Protein AF-A0A351J084-F1 (afdb_monomer_lite)

Radius of gyration: 18.44 Å; chains: 1; bounding box: 42×31×52 Å

pLDDT: mean 93.72, std 4.45, range [77.25, 98.5]

Foldseek 3Di:
DDPPDDPVNVVCVVCVNVCDDPLPDQVSFKDWDWDWDDDPNHTPWIKTFIWGQCSPDDPVSRRPTDGDDDVSLVVRQVVCCVVCVVVVWDWDQDPVSMIIIDD

Structure (mmCIF, N/CA/C/O backbone):
data_AF-A0A351J084-F1
#
_entry.id   AF-A0A351J084-F1
#
loop_
_atom_site.group_PDB
_atom_site.id
_atom_site.type_symbol
_atom_site.label_atom_id
_atom_site.label_alt_id
_atom_site.label_comp_id
_atom_site.label_asym_id
_atom_site.label_entity_id
_atom_site.label_seq_id
_atom_site.pdbx_PDB_ins_code
_atom_site.Cartn_x
_atom_site.Cartn_y
_atom_site.Cartn_z
_atom_site.occupancy
_atom_site.B_iso_or_equiv
_atom_site.auth_seq_id
_atom_site.auth_comp_id
_atom_site.auth_asym_id
_atom_site.auth_atom_id
_atom_site.pdbx_PDB_model_num
ATOM 1 N N . MET A 1 1 ? 17.161 -14.587 -31.894 1.00 77.25 1 MET A N 1
ATOM 2 C CA . MET A 1 1 ? 18.122 -14.636 -30.770 1.00 77.25 1 MET A CA 1
ATOM 3 C C . MET A 1 1 ? 19.084 -15.788 -31.022 1.00 77.25 1 MET A C 1
ATOM 5 O O . MET A 1 1 ? 18.661 -16.762 -31.635 1.00 77.25 1 MET A O 1
ATOM 9 N N . SER A 1 2 ? 20.358 -15.668 -30.643 1.00 86.94 2 SER A N 1
ATOM 10 C CA . SER A 1 2 ? 21.345 -16.740 -30.857 1.00 86.94 2 SER A CA 1
ATOM 11 C C . SER A 1 2 ? 20.974 -18.002 -30.057 1.00 86.94 2 SER A C 1
ATOM 13 O O . SER A 1 2 ? 20.562 -17.859 -28.908 1.00 86.94 2 SER A O 1
ATOM 15 N N . PRO A 1 3 ? 21.176 -19.227 -30.585 1.00 86.56 3 PRO A N 1
ATOM 16 C CA . PRO A 1 3 ? 21.042 -20.467 -29.810 1.00 86.56 3 PRO A CA 1
ATOM 17 C C . PRO A 1 3 ? 22.008 -20.579 -28.618 1.00 86.56 3 PRO A C 1
ATOM 19 O O . PRO A 1 3 ? 21.827 -21.440 -27.768 1.00 86.56 3 PRO A O 1
ATOM 22 N N . ARG A 1 4 ? 23.044 -19.728 -28.562 1.00 93.12 4 ARG A N 1
ATOM 23 C CA . ARG A 1 4 ? 23.998 -19.628 -27.443 1.00 93.12 4 ARG A CA 1
ATOM 24 C C . ARG A 1 4 ? 23.728 -18.439 -26.517 1.00 93.12 4 ARG A C 1
ATOM 26 O O . ARG A 1 4 ? 24.589 -18.109 -25.709 1.00 93.12 4 ARG A O 1
ATOM 33 N N . ALA A 1 5 ? 22.590 -17.764 -26.678 1.00 92.62 5 ALA A N 1
ATOM 34 C CA . ALA A 1 5 ? 22.243 -16.639 -25.825 1.00 92.62 5 ALA A CA 1
ATOM 35 C C . ALA A 1 5 ? 22.153 -17.084 -24.362 1.00 92.62 5 ALA A C 1
ATOM 37 O O . ALA A 1 5 ? 21.599 -18.137 -24.040 1.00 92.62 5 ALA A O 1
ATOM 38 N N . THR A 1 6 ? 22.705 -16.258 -23.488 1.00 95.44 6 THR A N 1
ATOM 39 C CA . THR A 1 6 ? 22.606 -16.420 -22.046 1.00 95.44 6 THR A CA 1
ATOM 40 C C . THR A 1 6 ? 21.182 -16.145 -21.571 1.00 95.44 6 THR A C 1
ATOM 42 O O . THR A 1 6 ? 20.382 -15.472 -22.230 1.00 95.44 6 THR A O 1
ATOM 45 N N . THR A 1 7 ? 20.864 -16.621 -20.371 1.00 91.44 7 THR A N 1
ATOM 46 C CA . THR A 1 7 ? 19.582 -16.333 -19.722 1.00 91.44 7 THR A CA 1
ATOM 47 C C . THR A 1 7 ? 19.368 -14.826 -19.534 1.00 91.44 7 THR A C 1
ATOM 49 O O . THR A 1 7 ? 18.253 -14.339 -19.708 1.00 91.44 7 THR A O 1
ATOM 52 N N . GLN A 1 8 ? 20.430 -14.070 -19.234 1.00 89.88 8 GLN A N 1
ATOM 53 C CA . GLN A 1 8 ? 20.355 -12.617 -19.074 1.00 89.88 8 GLN A CA 1
ATOM 54 C C . GLN A 1 8 ? 19.975 -11.921 -20.388 1.00 89.88 8 GLN A C 1
ATOM 56 O O . GLN A 1 8 ? 19.082 -11.078 -20.396 1.00 89.88 8 GLN A O 1
ATOM 61 N N . GLU A 1 9 ? 20.576 -12.322 -21.512 1.00 93.69 9 GLU A N 1
ATOM 62 C CA . GLU A 1 9 ? 20.230 -11.792 -22.840 1.00 93.69 9 GLU A CA 1
ATOM 63 C C . GLU A 1 9 ? 18.790 -12.138 -23.238 1.00 93.69 9 GLU A C 1
ATOM 65 O O . GLU A 1 9 ? 18.085 -11.302 -23.805 1.00 93.69 9 GLU A O 1
ATOM 70 N N . ALA A 1 10 ? 18.321 -13.343 -22.901 1.00 92.62 10 ALA A N 1
ATOM 71 C CA . ALA A 1 10 ? 16.932 -13.737 -23.117 1.00 92.62 10 ALA A CA 1
ATOM 72 C C . ALA A 1 10 ? 15.955 -12.869 -22.305 1.00 92.62 10 ALA A C 1
ATOM 74 O O . ALA A 1 10 ? 14.935 -12.419 -22.834 1.00 92.62 10 ALA A O 1
ATOM 75 N N . TYR A 1 11 ? 16.277 -12.597 -21.037 1.00 89.00 11 TYR A N 1
ATOM 76 C CA . TYR A 1 11 ? 15.478 -11.721 -20.182 1.00 89.00 11 TYR A CA 1
ATOM 77 C C . TYR A 1 11 ? 15.451 -10.278 -20.684 1.00 89.00 11 TYR A C 1
ATOM 79 O O . TYR A 1 11 ? 14.370 -9.693 -20.774 1.00 89.00 11 TYR A O 1
ATOM 87 N N . ALA A 1 12 ? 16.607 -9.738 -21.066 1.00 89.62 12 ALA A N 1
ATOM 88 C CA . ALA A 1 12 ? 16.733 -8.401 -21.627 1.00 89.62 12 ALA A CA 1
ATOM 89 C C . ALA A 1 12 ? 15.953 -8.265 -22.948 1.00 89.62 12 ALA A C 1
ATOM 91 O O . ALA A 1 12 ? 15.187 -7.320 -23.127 1.00 89.62 12 ALA A O 1
ATOM 92 N N . ALA A 1 13 ? 16.042 -9.250 -23.848 1.00 92.19 13 ALA A N 1
ATOM 93 C CA . ALA A 1 13 ? 15.271 -9.255 -25.091 1.00 92.19 13 ALA A CA 1
ATOM 94 C C . ALA A 1 13 ? 13.753 -9.297 -24.833 1.00 92.19 13 ALA A C 1
ATOM 96 O O . ALA A 1 13 ? 13.006 -8.529 -25.443 1.00 92.19 13 ALA A O 1
ATOM 97 N N . ARG A 1 14 ? 13.297 -10.144 -23.895 1.00 90.62 14 ARG A N 1
ATOM 98 C CA . ARG A 1 14 ? 11.884 -10.250 -23.482 1.00 90.62 14 ARG A CA 1
ATOM 99 C C . ARG A 1 14 ? 11.330 -8.928 -22.956 1.00 90.62 14 ARG A C 1
ATOM 101 O O . ARG A 1 14 ? 10.190 -8.593 -23.259 1.00 90.62 14 ARG A O 1
ATOM 108 N N . SER A 1 15 ? 12.102 -8.209 -22.145 1.00 89.69 15 SER A N 1
ATOM 109 C CA . SER A 1 15 ? 11.680 -6.948 -21.524 1.00 89.69 15 SER A CA 1
ATOM 110 C C . SER A 1 15 ? 12.009 -5.714 -22.364 1.00 89.69 15 SER A C 1
ATOM 112 O O . SER A 1 15 ? 11.805 -4.593 -21.898 1.00 89.69 15 SER A O 1
ATOM 114 N N . ARG A 1 16 ? 12.553 -5.894 -23.579 1.00 92.12 16 ARG A N 1
ATOM 115 C CA . ARG A 1 16 ? 13.110 -4.814 -24.409 1.00 92.12 16 ARG A CA 1
ATOM 116 C C . ARG A 1 16 ? 14.040 -3.915 -23.573 1.00 92.12 16 ARG A C 1
ATOM 118 O O . ARG A 1 16 ? 13.871 -2.700 -23.520 1.00 92.12 16 ARG A O 1
ATOM 125 N N . ASN A 1 17 ? 14.985 -4.548 -22.880 1.00 88.50 17 ASN A N 1
ATOM 126 C CA . ASN A 1 17 ? 15.919 -3.943 -21.928 1.00 88.50 17 ASN A CA 1
ATOM 127 C C . ASN A 1 17 ? 15.216 -3.153 -20.809 1.00 88.50 17 ASN A C 1
ATOM 129 O O . ASN A 1 17 ? 15.612 -2.038 -20.494 1.00 88.50 17 ASN A O 1
ATOM 133 N N . GLY A 1 18 ? 14.146 -3.714 -20.241 1.00 84.75 18 GLY A N 1
ATOM 134 C CA . GLY A 1 18 ? 13.419 -3.104 -19.123 1.00 84.75 18 GLY A CA 1
ATOM 135 C C . GLY A 1 18 ? 12.488 -1.950 -19.505 1.00 84.75 18 GLY A C 1
ATOM 136 O O . GLY A 1 18 ? 12.055 -1.220 -18.624 1.00 84.75 18 GLY A O 1
ATOM 137 N N . THR A 1 19 ? 12.156 -1.776 -20.790 1.00 88.31 19 THR A N 1
ATOM 138 C CA . THR A 1 19 ? 11.261 -0.696 -21.261 1.00 88.31 19 THR A CA 1
ATOM 139 C C . THR A 1 19 ? 9.807 -1.131 -21.454 1.00 88.31 19 THR A C 1
ATOM 141 O O . THR A 1 19 ? 8.960 -0.301 -21.781 1.00 88.31 19 THR A O 1
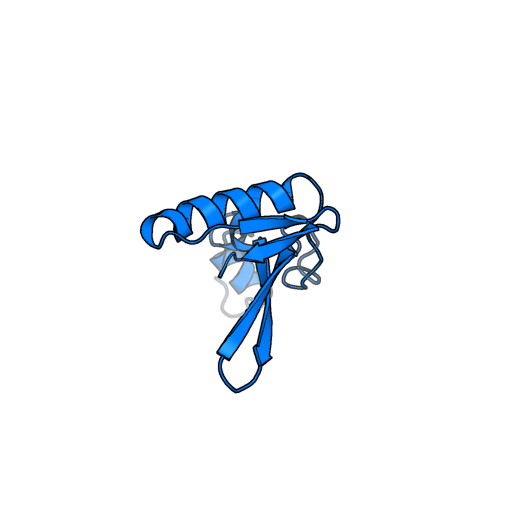ATOM 144 N N . ILE A 1 20 ? 9.497 -2.417 -21.254 1.00 90.56 20 ILE A N 1
ATOM 145 C CA . ILE A 1 20 ? 8.129 -2.955 -21.290 1.00 90.56 20 ILE A CA 1
ATOM 146 C C . ILE A 1 20 ? 7.868 -3.941 -20.140 1.00 90.56 20 ILE A C 1
ATOM 148 O O . ILE A 1 20 ? 8.779 -4.612 -19.651 1.00 90.56 20 ILE A O 1
ATOM 152 N N . GLY A 1 21 ? 6.592 -4.087 -19.769 1.00 88.81 21 GLY A N 1
ATOM 153 C CA . GLY A 1 21 ? 6.119 -5.022 -18.743 1.00 88.81 21 GLY A CA 1
ATOM 154 C C . GLY A 1 21 ? 5.896 -4.362 -17.381 1.00 88.81 21 GLY A C 1
ATOM 155 O O . GLY A 1 21 ? 5.968 -3.151 -17.246 1.00 88.81 21 GLY A O 1
ATOM 156 N N . LEU A 1 22 ? 5.626 -5.164 -16.348 1.00 87.31 22 LEU A N 1
ATOM 157 C CA . LEU A 1 22 ? 5.282 -4.652 -15.009 1.00 87.31 22 LEU A CA 1
ATOM 158 C C . LEU A 1 22 ? 6.421 -3.849 -14.355 1.00 87.31 22 LEU A C 1
ATOM 160 O O . LEU A 1 22 ? 6.174 -2.985 -13.521 1.00 87.31 22 LEU A O 1
ATOM 164 N N . HIS A 1 23 ? 7.662 -4.102 -14.776 1.00 85.75 23 HIS A N 1
ATOM 165 C CA . HIS A 1 23 ? 8.865 -3.436 -14.276 1.00 85.75 23 HIS A CA 1
ATOM 166 C C . HIS A 1 23 ? 8.984 -1.958 -14.674 1.00 85.75 23 HIS A C 1
ATOM 168 O O . HIS A 1 23 ? 9.917 -1.303 -14.225 1.00 85.75 23 HIS A O 1
ATOM 174 N N . THR A 1 24 ? 8.077 -1.434 -15.507 1.00 90.31 24 THR A N 1
ATOM 175 C CA . THR A 1 24 ? 8.121 -0.043 -15.988 1.00 90.31 24 THR A CA 1
ATOM 176 C C . THR A 1 24 ? 7.203 0.903 -15.230 1.00 90.31 24 THR A C 1
ATOM 178 O O . THR A 1 24 ? 7.237 2.103 -15.483 1.00 90.31 24 THR A O 1
ATOM 181 N N . ASP A 1 25 ? 6.345 0.381 -14.357 1.00 91.50 25 ASP A N 1
ATOM 182 C CA . ASP A 1 25 ? 5.364 1.179 -13.627 1.00 91.50 25 ASP A CA 1
ATOM 183 C C . ASP A 1 25 ? 5.610 1.051 -12.111 1.00 91.50 25 ASP A C 1
ATOM 185 O O . ASP A 1 25 ? 5.496 -0.062 -11.575 1.00 91.50 25 ASP A O 1
ATOM 189 N N . PRO A 1 26 ? 5.925 2.165 -11.412 1.00 90.38 26 PRO A N 1
ATOM 190 C CA . PRO A 1 26 ? 6.147 2.192 -9.967 1.00 90.38 26 PRO A CA 1
ATOM 191 C C . PRO A 1 26 ? 4.998 1.606 -9.149 1.00 90.38 26 PRO A C 1
ATOM 193 O O . PRO A 1 26 ? 5.217 1.146 -8.028 1.00 90.38 26 PRO A O 1
ATOM 196 N N . LEU A 1 27 ? 3.774 1.607 -9.685 1.00 90.62 27 LEU A N 1
ATOM 197 C CA . LEU A 1 27 ? 2.615 1.032 -9.018 1.00 90.62 27 LEU A CA 1
ATOM 198 C C . LEU A 1 27 ? 2.820 -0.447 -8.665 1.00 90.62 27 LEU A C 1
ATOM 200 O O . LEU A 1 27 ? 2.459 -0.870 -7.571 1.00 90.62 27 LEU A O 1
ATOM 204 N N . HIS A 1 28 ? 3.474 -1.226 -9.530 1.00 92.06 28 HIS A N 1
ATOM 205 C CA . HIS A 1 28 ? 3.728 -2.652 -9.274 1.00 92.06 28 HIS A CA 1
ATOM 206 C C . HIS A 1 28 ? 4.772 -2.906 -8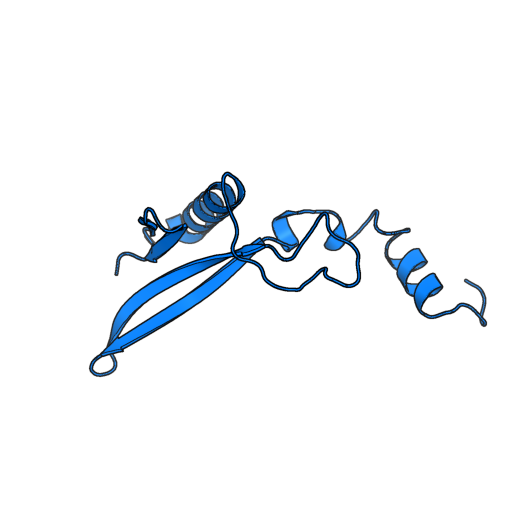.177 1.00 92.06 28 HIS A C 1
ATOM 208 O O . HIS A 1 28 ? 5.009 -4.052 -7.802 1.00 92.06 28 HIS A O 1
ATOM 214 N N . TYR A 1 29 ? 5.388 -1.846 -7.656 1.00 94.75 29 TYR A N 1
ATOM 215 C CA . TYR A 1 29 ? 6.380 -1.888 -6.587 1.00 94.75 29 TYR A CA 1
ATOM 216 C C . TYR A 1 29 ? 5.852 -1.292 -5.286 1.00 94.75 29 TYR A C 1
ATOM 218 O O . TYR A 1 29 ? 6.626 -1.059 -4.361 1.00 94.75 29 TYR A O 1
ATOM 226 N N . ARG A 1 30 ? 4.548 -1.036 -5.194 1.00 95.69 30 ARG A N 1
ATOM 227 C CA . ARG A 1 30 ? 3.887 -0.519 -3.997 1.00 95.69 30 ARG A CA 1
ATOM 228 C C . ARG A 1 30 ? 2.885 -1.545 -3.501 1.00 95.69 30 ARG A C 1
ATOM 230 O O . ARG A 1 30 ? 2.179 -2.165 -4.289 1.00 95.69 30 ARG A O 1
ATOM 237 N N . SER A 1 31 ? 2.841 -1.749 -2.191 1.00 96.06 31 SER A N 1
ATOM 238 C CA . SER A 1 31 ? 1.931 -2.717 -1.577 1.00 96.06 31 SER A CA 1
ATOM 239 C C . SER A 1 31 ? 1.710 -2.399 -0.097 1.00 96.06 31 SER A C 1
ATOM 241 O O . SER A 1 31 ? 2.139 -1.358 0.406 1.00 96.06 31 SER A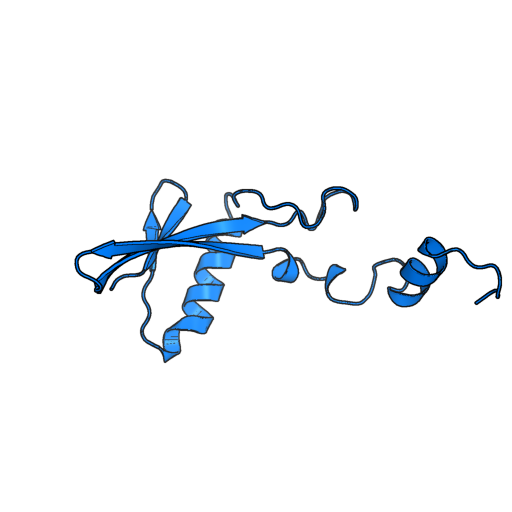 O 1
ATOM 243 N N . VAL A 1 32 ? 1.047 -3.305 0.617 1.00 97.62 32 VAL A N 1
ATOM 244 C CA . VAL A 1 32 ? 0.893 -3.270 2.072 1.00 97.62 32 VAL A CA 1
ATOM 245 C C . VAL A 1 32 ? 1.200 -4.631 2.694 1.00 97.62 32 VAL A C 1
ATOM 247 O O . VAL A 1 32 ? 0.914 -5.672 2.105 1.00 97.62 32 VAL A O 1
ATOM 250 N N . LEU A 1 33 ? 1.734 -4.629 3.916 1.00 97.56 33 LEU A N 1
ATOM 251 C CA . LEU A 1 33 ? 1.806 -5.811 4.775 1.00 97.56 33 LEU A CA 1
ATOM 252 C C . LEU A 1 33 ? 0.694 -5.745 5.829 1.00 97.56 33 LEU A C 1
ATOM 254 O O . LEU A 1 33 ? 0.701 -4.820 6.648 1.00 97.56 33 LEU A O 1
ATOM 258 N N . PRO A 1 34 ? -0.257 -6.694 5.839 1.00 97.50 34 PRO A N 1
ATOM 259 C CA . PRO A 1 34 ? -1.334 -6.698 6.815 1.00 97.50 34 PRO A CA 1
ATOM 260 C C . PRO A 1 34 ? -0.898 -7.306 8.155 1.00 97.50 34 PRO A C 1
ATOM 262 O O . PRO A 1 34 ? -0.239 -8.345 8.205 1.00 97.50 34 PRO A O 1
ATOM 265 N N . ARG A 1 35 ? -1.351 -6.698 9.251 1.00 97.81 35 ARG A N 1
ATOM 266 C CA . ARG A 1 35 ? -1.363 -7.262 10.603 1.00 97.81 35 ARG A CA 1
ATOM 267 C C . ARG A 1 35 ? -2.805 -7.318 11.091 1.00 97.81 35 ARG A C 1
ATOM 269 O O . ARG A 1 35 ? -3.453 -6.287 11.254 1.00 97.81 35 ARG A O 1
ATOM 276 N N . LEU A 1 36 ? -3.297 -8.529 11.321 1.00 98.00 36 LEU A N 1
ATOM 277 C CA . LEU A 1 36 ? -4.659 -8.786 11.778 1.00 98.00 36 LEU A CA 1
ATOM 278 C C . LEU A 1 36 ? -4.619 -9.340 13.203 1.00 98.00 3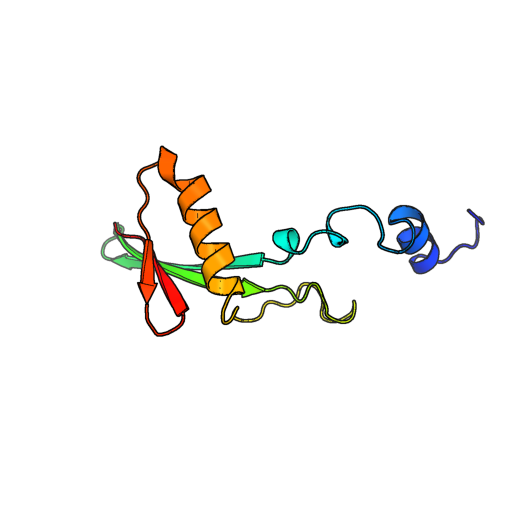6 LEU A C 1
ATOM 280 O O . LEU A 1 36 ? -3.882 -10.289 13.471 1.00 98.00 36 LEU A O 1
ATOM 284 N N . THR A 1 37 ? -5.422 -8.769 14.096 1.00 98.19 37 THR A N 1
ATOM 285 C CA . THR A 1 37 ? -5.556 -9.221 15.485 1.00 98.19 37 THR A CA 1
ATOM 286 C C . THR A 1 37 ? -6.946 -9.788 15.700 1.00 98.19 37 THR A C 1
ATOM 288 O O . THR A 1 37 ? -7.947 -9.116 15.439 1.00 98.19 37 THR A O 1
ATOM 291 N N . PHE A 1 38 ? -6.996 -11.016 16.210 1.00 97.94 38 PHE A N 1
ATOM 292 C CA . PHE A 1 38 ? -8.233 -11.722 16.509 1.00 97.94 38 PHE A CA 1
ATOM 293 C C . PHE A 1 38 ? -8.353 -11.980 18.010 1.00 97.94 38 PHE A C 1
ATOM 295 O O . PHE A 1 38 ? -7.401 -12.437 18.639 1.00 97.94 38 PHE A O 1
ATOM 302 N N . GLU A 1 39 ? -9.542 -11.754 18.559 1.00 98.00 39 GLU A N 1
ATOM 303 C CA . GLU A 1 39 ? -9.904 -12.094 19.934 1.00 98.00 39 GLU A CA 1
ATOM 304 C C . GLU A 1 39 ? -11.203 -12.896 19.922 1.00 98.00 39 GLU A C 1
ATOM 306 O O . GLU A 1 39 ? -12.156 -12.530 19.238 1.00 98.00 39 GLU A O 1
ATOM 311 N N . ASN A 1 40 ? -11.245 -14.016 20.650 1.00 97.00 40 ASN A N 1
ATOM 312 C CA . ASN A 1 40 ? -12.410 -14.912 20.692 1.00 97.00 40 ASN A CA 1
ATOM 313 C C . ASN A 1 40 ? -12.955 -15.276 19.298 1.00 97.00 40 ASN A C 1
ATOM 315 O O . ASN A 1 40 ? -14.161 -15.372 19.101 1.00 97.00 40 ASN A O 1
ATOM 319 N N . ASN A 1 41 ? -12.059 -15.482 18.327 1.00 96.06 41 ASN A N 1
ATOM 320 C CA . ASN A 1 41 ? -12.397 -15.803 16.936 1.00 96.06 41 ASN A CA 1
ATOM 321 C C . ASN A 1 41 ? -13.080 -14.663 16.144 1.00 96.06 41 ASN A C 1
ATOM 323 O O . ASN A 1 41 ? -13.600 -14.897 15.053 1.00 96.06 41 ASN A O 1
ATOM 327 N N . HIS A 1 42 ? -13.037 -13.432 16.658 1.00 96.88 42 HIS A N 1
ATOM 328 C CA . HIS A 1 42 ? -13.487 -12.215 15.986 1.00 96.88 42 HIS A CA 1
ATOM 329 C C . HIS A 1 42 ? -12.295 -11.323 15.637 1.00 96.88 42 HIS A C 1
ATOM 331 O O . HIS A 1 42 ? -11.377 -11.164 16.439 1.00 96.88 42 HIS A O 1
ATOM 337 N N . LEU A 1 43 ? -12.301 -10.728 14.442 1.00 97.00 43 LEU A N 1
ATOM 338 C CA . LEU A 1 43 ? -11.317 -9.716 14.060 1.00 97.00 43 LEU A CA 1
ATOM 339 C C . LEU A 1 43 ? -11.594 -8.434 14.855 1.00 97.00 43 LEU A C 1
ATOM 341 O O . LEU A 1 43 ? -12.663 -7.849 14.708 1.00 97.00 43 LEU A O 1
ATOM 345 N N . VAL A 1 44 ? -10.635 -8.000 15.672 1.00 97.69 44 VAL A N 1
ATOM 346 C CA . VAL A 1 44 ? -10.761 -6.786 16.502 1.00 97.69 44 VAL A CA 1
ATOM 347 C C . VAL A 1 44 ? -9.863 -5.647 16.036 1.00 97.69 44 VAL A C 1
ATOM 349 O O . VAL A 1 44 ? -10.104 -4.492 16.376 1.00 97.69 44 VAL A O 1
ATOM 352 N N . LYS A 1 45 ? -8.823 -5.953 15.250 1.00 97.62 45 LYS A N 1
ATOM 353 C CA . LYS A 1 45 ? -7.930 -4.944 14.681 1.00 97.62 45 LYS A CA 1
ATOM 354 C C . LYS A 1 45 ? -7.383 -5.387 13.333 1.00 97.62 45 LYS A C 1
ATOM 356 O O . LYS A 1 45 ? -6.937 -6.524 13.194 1.00 97.62 45 LYS A O 1
ATOM 361 N N . ALA A 1 46 ? -7.359 -4.472 12.371 1.00 98.19 46 ALA A N 1
ATOM 362 C CA . ALA A 1 46 ? -6.687 -4.660 11.095 1.00 98.19 46 ALA A CA 1
ATOM 363 C C . ALA A 1 46 ? -5.813 -3.441 10.780 1.00 98.19 46 ALA A C 1
ATOM 365 O O . ALA A 1 46 ? -6.298 -2.318 10.655 1.00 98.19 46 ALA A O 1
ATOM 366 N N . GLU A 1 47 ? -4.512 -3.679 10.669 1.00 98.25 47 GLU A N 1
ATOM 367 C CA . GLU A 1 47 ? -3.485 -2.682 10.384 1.00 98.25 47 GLU A CA 1
ATOM 368 C C . GLU A 1 47 ? -2.759 -3.043 9.094 1.00 98.25 47 GLU A C 1
ATOM 370 O O . GLU A 1 47 ? -2.488 -4.212 8.831 1.00 98.25 47 GLU A O 1
ATOM 375 N N . LEU A 1 48 ? -2.401 -2.040 8.306 1.00 98.50 48 LEU A N 1
ATOM 376 C CA . LEU A 1 48 ? -1.655 -2.184 7.068 1.00 98.50 48 LEU A CA 1
ATOM 377 C C . LEU A 1 48 ? -0.393 -1.327 7.167 1.00 98.50 48 LEU A C 1
ATOM 379 O O . LEU A 1 48 ? -0.473 -0.108 7.337 1.00 98.50 48 LEU A O 1
ATOM 383 N N . LEU A 1 49 ? 0.774 -1.963 7.063 1.00 98.38 49 LEU A N 1
ATOM 384 C CA . LEU A 1 49 ? 2.050 -1.273 6.894 1.00 98.38 49 LEU A CA 1
ATOM 385 C C . LEU A 1 49 ? 2.275 -1.019 5.398 1.00 98.38 49 LEU A C 1
ATOM 387 O O . LEU A 1 49 ? 2.421 -1.989 4.653 1.00 98.38 49 LEU A O 1
ATOM 391 N N . PRO A 1 50 ? 2.341 0.238 4.941 1.00 98.19 50 PRO A N 1
ATOM 392 C CA . PRO A 1 50 ? 2.626 0.544 3.544 1.00 98.19 50 PRO A CA 1
ATOM 393 C C . PRO A 1 50 ? 4.077 0.204 3.210 1.00 98.19 50 PRO A C 1
ATOM 395 O O . PRO A 1 50 ? 4.983 0.520 3.987 1.00 98.19 50 PRO A O 1
ATOM 398 N N . ILE A 1 51 ? 4.302 -0.434 2.062 1.00 97.69 51 ILE A N 1
ATOM 399 C CA . ILE A 1 51 ? 5.632 -0.871 1.633 1.00 97.69 51 ILE A CA 1
ATOM 400 C C . ILE A 1 51 ? 5.948 -0.488 0.188 1.00 97.69 51 ILE A C 1
ATOM 402 O O . ILE A 1 51 ? 5.061 -0.377 -0.661 1.00 97.69 51 ILE A O 1
ATOM 406 N N . GLU A 1 52 ? 7.242 -0.360 -0.080 1.00 95.88 52 GLU A N 1
ATOM 407 C CA . GLU A 1 52 ? 7.831 -0.265 -1.411 1.00 95.88 52 GLU A CA 1
ATOM 408 C C . GLU A 1 52 ? 8.748 -1.462 -1.672 1.00 95.88 52 GLU A C 1
ATOM 410 O O . GL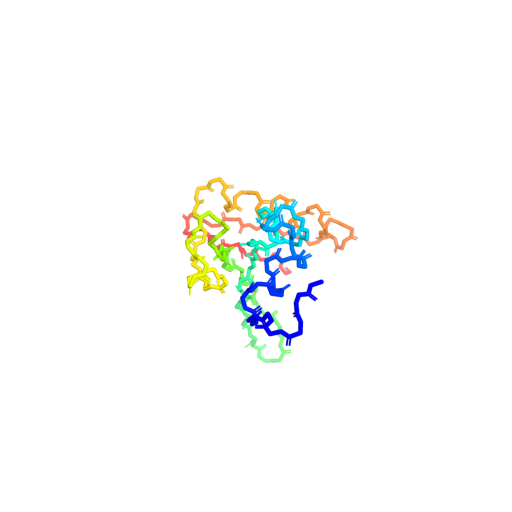U A 1 52 ? 9.346 -2.015 -0.750 1.00 95.88 52 GLU A O 1
ATOM 415 N N . LEU A 1 53 ? 8.872 -1.839 -2.942 1.00 95.38 53 LEU A N 1
ATOM 416 C CA . LEU A 1 53 ? 9.693 -2.950 -3.424 1.00 95.38 53 LEU A CA 1
ATOM 417 C C . LEU A 1 53 ? 10.916 -2.466 -4.227 1.00 95.38 53 LEU A C 1
ATOM 419 O O . LEU A 1 53 ? 11.511 -3.238 -4.975 1.00 95.38 53 LEU A O 1
ATOM 423 N N . GLY A 1 54 ? 11.262 -1.177 -4.122 1.00 92.44 54 GLY A N 1
ATOM 424 C CA . GLY A 1 54 ? 12.473 -0.602 -4.714 1.00 92.44 54 GLY A CA 1
ATOM 425 C C . GLY A 1 54 ? 12.428 -0.381 -6.230 1.00 92.44 54 GLY A C 1
ATOM 426 O O . GLY A 1 54 ? 13.358 -0.780 -6.914 1.00 92.44 54 GLY A O 1
ATOM 427 N N . PHE A 1 55 ? 11.384 0.258 -6.775 1.00 90.69 55 PHE A N 1
ATOM 428 C CA . PHE A 1 55 ? 11.268 0.513 -8.227 1.00 90.69 55 PHE A CA 1
ATOM 429 C C . PHE A 1 55 ? 12.522 1.164 -8.844 1.00 90.69 55 PHE A C 1
ATOM 431 O O . PHE A 1 55 ? 13.009 0.691 -9.872 1.00 90.69 55 PHE A O 1
ATOM 438 N N . ASP A 1 56 ? 13.059 2.192 -8.182 1.00 88.19 56 ASP A N 1
ATOM 439 C CA . ASP A 1 56 ? 14.230 2.966 -8.625 1.00 88.19 56 ASP A CA 1
ATOM 440 C C . ASP A 1 56 ? 15.576 2.376 -8.170 1.00 88.19 56 ASP A C 1
ATOM 442 O O . ASP A 1 56 ? 16.615 3.019 -8.301 1.00 88.19 56 ASP A O 1
ATOM 446 N N . GLN A 1 57 ? 15.567 1.180 -7.582 1.00 87.88 57 GLN A N 1
ATOM 447 C CA . GLN A 1 57 ? 16.765 0.540 -7.049 1.00 87.88 57 GLN A CA 1
ATOM 448 C C . GLN A 1 57 ? 17.432 -0.388 -8.072 1.00 87.88 57 GLN A C 1
ATOM 450 O O . GLN A 1 57 ? 16.845 -0.712 -9.103 1.00 87.88 57 GLN A O 1
ATOM 455 N N . GLU A 1 58 ? 18.649 -0.841 -7.767 1.00 84.69 58 GLU A N 1
ATOM 456 C CA . GLU A 1 58 ? 19.343 -1.874 -8.543 1.00 84.69 58 GLU A CA 1
ATOM 457 C C . GLU A 1 58 ? 18.553 -3.196 -8.560 1.00 84.69 58 GLU A C 1
ATOM 459 O O . GLU A 1 58 ? 17.813 -3.527 -7.626 1.00 84.69 58 GLU A O 1
ATOM 464 N N . ASP A 1 59 ? 18.697 -3.960 -9.646 1.00 79.38 59 ASP A N 1
ATOM 465 C CA . ASP A 1 59 ? 17.895 -5.165 -9.903 1.00 79.38 59 ASP A CA 1
ATOM 466 C C . ASP A 1 59 ? 18.053 -6.259 -8.830 1.00 79.38 59 ASP A C 1
ATOM 468 O O . ASP A 1 59 ? 17.158 -7.087 -8.665 1.00 79.38 59 ASP A O 1
ATOM 472 N N . ASP A 1 60 ? 19.164 -6.273 -8.094 1.00 84.06 60 ASP A N 1
ATOM 473 C CA . ASP A 1 60 ? 19.458 -7.250 -7.041 1.00 84.06 60 ASP A CA 1
ATOM 474 C C . ASP A 1 60 ? 18.656 -7.027 -5.748 1.00 84.06 60 ASP A C 1
ATOM 476 O O . ASP A 1 60 ? 18.409 -7.978 -5.003 1.00 84.06 60 ASP A O 1
ATOM 480 N N . ILE A 1 61 ? 18.214 -5.793 -5.498 1.00 85.50 61 ILE A N 1
ATOM 481 C CA . ILE A 1 61 ? 17.399 -5.422 -4.334 1.00 85.50 61 ILE A CA 1
ATOM 482 C C . ILE A 1 61 ? 15.937 -5.133 -4.691 1.00 85.50 61 ILE A C 1
ATOM 484 O O . ILE A 1 61 ? 15.092 -5.034 -3.794 1.00 85.50 61 ILE A O 1
ATOM 488 N N . LYS A 1 62 ? 15.604 -5.058 -5.986 1.00 89.12 62 LYS A N 1
ATOM 489 C CA . LYS A 1 62 ? 14.214 -5.011 -6.456 1.00 89.12 62 LYS A CA 1
ATOM 490 C C . LYS A 1 62 ? 13.423 -6.210 -5.938 1.00 89.12 62 LYS A C 1
ATOM 492 O O . LYS A 1 62 ? 13.832 -7.361 -6.052 1.00 89.12 62 LYS A O 1
ATOM 497 N N . GLY A 1 63 ? 12.237 -5.939 -5.404 1.00 89.19 63 GLY A N 1
ATOM 498 C CA . GLY A 1 63 ? 11.360 -6.951 -4.817 1.00 89.19 63 GLY A CA 1
ATOM 499 C C . GLY A 1 63 ? 11.544 -7.147 -3.312 1.00 89.19 63 GLY A C 1
ATOM 500 O O . GLY A 1 63 ? 10.681 -7.766 -2.690 1.00 89.19 63 GLY A O 1
ATOM 501 N N . LEU A 1 64 ? 12.603 -6.603 -2.700 1.00 92.62 64 LEU A N 1
ATOM 502 C CA . LEU A 1 64 ? 12.741 -6.609 -1.245 1.00 92.62 64 LEU A CA 1
ATOM 503 C C . LEU A 1 64 ? 11.832 -5.536 -0.622 1.00 92.62 64 LEU A C 1
ATOM 505 O O . LEU A 1 64 ? 11.838 -4.395 -1.086 1.00 92.62 64 LEU A O 1
ATOM 509 N N . PRO A 1 65 ? 11.041 -5.872 0.412 1.00 94.69 65 PRO A N 1
ATOM 510 C CA . PRO A 1 65 ? 10.103 -4.930 1.003 1.00 94.69 65 PRO A CA 1
ATOM 511 C C . PRO A 1 65 ? 10.781 -3.962 1.974 1.00 94.69 65 PRO A C 1
ATOM 513 O O . PRO A 1 65 ? 11.489 -4.367 2.897 1.00 94.69 65 PRO A O 1
ATOM 516 N N . PHE A 1 66 ? 10.460 -2.678 1.827 1.00 94.50 66 PHE A N 1
ATOM 517 C CA . PHE A 1 66 ? 10.840 -1.605 2.743 1.00 94.50 66 PHE A CA 1
ATOM 518 C C . PHE A 1 66 ? 9.601 -0.824 3.170 1.00 94.50 66 PHE A C 1
ATOM 520 O O . PHE A 1 66 ? 8.675 -0.659 2.382 1.00 94.50 66 PHE A O 1
ATOM 527 N N . ALA A 1 67 ? 9.580 -0.314 4.403 1.00 96.62 67 ALA A N 1
ATOM 528 C CA . ALA A 1 67 ? 8.501 0.570 4.839 1.00 96.62 67 ALA A CA 1
ATOM 529 C C . ALA A 1 67 ? 8.479 1.838 3.972 1.00 96.62 67 ALA A C 1
ATOM 531 O O . ALA A 1 67 ? 9.485 2.553 3.897 1.00 96.62 67 ALA A O 1
ATOM 532 N N . ALA A 1 68 ? 7.335 2.107 3.341 1.00 96.19 68 ALA A N 1
ATOM 533 C CA . ALA A 1 68 ? 7.147 3.289 2.512 1.00 96.19 68 ALA A CA 1
ATOM 534 C C . ALA A 1 68 ? 7.188 4.559 3.373 1.00 96.19 68 ALA A C 1
ATOM 536 O O . ALA A 1 68 ? 6.857 4.542 4.563 1.00 96.19 68 ALA A O 1
ATOM 537 N N . LYS A 1 69 ? 7.579 5.683 2.769 1.00 93.12 69 LYS A N 1
ATOM 538 C CA . LYS A 1 69 ? 7.689 6.975 3.462 1.00 93.12 69 LYS A CA 1
ATOM 539 C C . LYS A 1 69 ? 7.096 8.107 2.630 1.00 93.12 69 LYS A C 1
ATOM 541 O O . LYS A 1 69 ? 6.951 7.992 1.417 1.00 93.12 69 LYS A O 1
ATOM 546 N N . GLY A 1 70 ? 6.772 9.212 3.302 1.00 93.38 70 GLY A N 1
ATOM 547 C CA . GLY A 1 70 ? 6.364 10.460 2.657 1.00 93.38 70 GLY A CA 1
ATOM 548 C C . GLY A 1 70 ? 5.179 10.288 1.705 1.00 93.38 70 GLY A C 1
ATOM 549 O O . GLY A 1 70 ? 4.140 9.744 2.078 1.00 93.38 70 GLY A O 1
ATOM 550 N N . GLU A 1 71 ? 5.348 10.756 0.472 1.00 93.31 71 GLU A N 1
ATOM 551 C CA . GLU A 1 71 ? 4.303 10.763 -0.555 1.00 93.31 71 GLU A CA 1
ATOM 552 C C . GLU A 1 71 ? 3.864 9.358 -0.982 1.00 93.31 71 GLU A C 1
ATOM 554 O O . GLU A 1 71 ? 2.686 9.165 -1.290 1.00 93.31 71 GLU A O 1
ATOM 559 N N . THR A 1 72 ? 4.747 8.350 -0.931 1.00 94.50 72 THR A N 1
ATOM 560 C CA . THR A 1 72 ? 4.359 6.983 -1.308 1.00 94.50 72 THR A CA 1
ATOM 561 C C . THR A 1 72 ? 3.304 6.415 -0.357 1.00 94.50 72 THR A C 1
ATOM 563 O O . THR A 1 72 ? 2.360 5.769 -0.811 1.00 94.50 72 THR A O 1
ATOM 566 N N . VAL A 1 73 ? 3.391 6.713 0.945 1.00 97.19 73 VAL A N 1
ATOM 567 C CA . VAL A 1 73 ? 2.363 6.312 1.925 1.00 97.19 73 VAL A CA 1
ATOM 568 C C . VAL A 1 73 ? 0.999 6.885 1.542 1.00 97.19 73 VAL A C 1
ATOM 570 O O . VAL A 1 73 ? 0.003 6.163 1.552 1.00 97.19 73 VAL A O 1
ATOM 573 N N . GLN A 1 74 ? 0.957 8.164 1.157 1.00 95.88 74 GLN A N 1
ATOM 574 C CA . GLN A 1 74 ? -0.282 8.826 0.742 1.00 95.88 74 GLN A CA 1
ATOM 575 C C . GLN A 1 74 ? -0.814 8.250 -0.571 1.00 95.88 74 GLN A C 1
ATOM 577 O O . GLN A 1 74 ? -2.003 7.967 -0.684 1.00 95.88 74 GLN A O 1
ATOM 582 N N . SER A 1 75 ? 0.065 7.999 -1.543 1.00 95.62 75 SER A N 1
ATOM 583 C CA . SER A 1 75 ? -0.316 7.376 -2.813 1.00 95.62 75 SER A CA 1
ATOM 584 C C . SER A 1 75 ? -0.946 5.995 -2.606 1.00 95.62 75 SER A C 1
ATOM 586 O O . SER A 1 75 ? -1.987 5.718 -3.200 1.00 95.62 75 SER A O 1
ATOM 588 N N . ILE A 1 76 ? -0.364 5.158 -1.740 1.00 97.38 76 ILE A N 1
ATOM 589 C CA . ILE A 1 76 ? -0.920 3.841 -1.394 1.00 97.38 76 ILE A CA 1
ATOM 590 C C . ILE A 1 76 ? -2.284 3.998 -0.704 1.00 97.38 76 ILE A C 1
ATOM 592 O O . ILE A 1 76 ? -3.227 3.283 -1.042 1.00 97.38 76 ILE A O 1
ATOM 596 N N . LEU A 1 77 ? -2.415 4.953 0.225 1.00 97.12 77 LEU A N 1
ATOM 597 C CA . LEU A 1 77 ? -3.666 5.197 0.952 1.00 97.12 77 LEU A CA 1
ATOM 598 C C . LEU A 1 77 ? -4.801 5.572 -0.003 1.00 97.12 77 LEU A C 1
ATOM 600 O O . LEU A 1 77 ? -5.890 5.009 0.082 1.00 97.12 77 LEU A O 1
ATOM 604 N N . GLU A 1 78 ? -4.555 6.510 -0.915 1.00 96.56 78 GLU A N 1
ATOM 605 C CA . GLU A 1 78 ? -5.570 6.979 -1.861 1.00 96.56 78 GLU A CA 1
ATOM 606 C C . GLU A 1 78 ? -5.986 5.888 -2.853 1.00 96.56 78 GLU A C 1
ATOM 608 O O . GLU A 1 78 ? -7.170 5.759 -3.185 1.00 96.56 78 GLU A O 1
ATOM 613 N N . GLN A 1 79 ? -5.051 5.029 -3.266 1.00 96.25 79 GLN A N 1
ATOM 614 C CA . GLN A 1 79 ? -5.378 3.859 -4.080 1.00 96.25 79 GLN A CA 1
ATOM 615 C C . GLN A 1 79 ? -6.255 2.863 -3.325 1.00 96.25 79 GLN A C 1
ATOM 617 O O . GLN A 1 79 ? -7.281 2.432 -3.854 1.00 96.25 79 GLN A O 1
ATOM 622 N N . LEU A 1 80 ? -5.907 2.537 -2.078 1.00 96.75 80 LEU A N 1
ATOM 623 C CA . LEU A 1 80 ? -6.712 1.639 -1.252 1.00 96.75 80 LEU A CA 1
ATOM 624 C C . LEU A 1 80 ? -8.103 2.209 -0.979 1.00 96.75 80 LEU A C 1
ATOM 626 O O . LEU A 1 80 ? -9.081 1.474 -1.105 1.00 96.75 80 LEU A O 1
ATOM 630 N N . LYS A 1 81 ? -8.221 3.507 -0.678 1.00 97.12 81 LYS A N 1
ATOM 631 C CA . LYS A 1 81 ? -9.521 4.180 -0.537 1.00 97.12 81 LYS A CA 1
ATOM 632 C C . LYS A 1 81 ? -10.348 4.063 -1.812 1.00 97.12 81 LYS A C 1
ATOM 634 O O . LYS A 1 81 ? -11.511 3.687 -1.736 1.00 97.12 81 LYS A O 1
ATOM 639 N N . THR A 1 82 ? -9.749 4.337 -2.970 1.00 97.12 82 THR A N 1
ATOM 640 C CA . THR A 1 82 ? -10.434 4.270 -4.271 1.00 97.12 82 THR A CA 1
ATOM 641 C C . THR A 1 82 ? -10.953 2.862 -4.552 1.00 97.12 82 THR A C 1
ATOM 643 O O . THR A 1 82 ? -12.129 2.684 -4.862 1.00 97.12 82 THR A O 1
ATOM 646 N N . LEU A 1 83 ? -10.094 1.851 -4.396 1.00 96.38 83 LEU A N 1
ATOM 647 C CA . LEU A 1 83 ? -10.444 0.451 -4.644 1.00 96.38 83 LEU A CA 1
ATOM 648 C C . LEU A 1 83 ? -11.458 -0.092 -3.636 1.00 96.38 83 LEU A C 1
ATOM 650 O O . LEU A 1 83 ? -12.288 -0.929 -3.988 1.00 96.38 83 LEU A O 1
ATOM 654 N N . SER A 1 84 ? -11.399 0.381 -2.391 1.00 97.06 84 SER A N 1
ATOM 655 C CA . SER A 1 84 ? -12.229 -0.148 -1.308 1.00 97.06 84 SER A CA 1
ATOM 656 C C . SER A 1 84 ? -13.526 0.636 -1.089 1.00 97.06 84 SER A C 1
ATOM 658 O O . SER A 1 84 ? -14.408 0.162 -0.374 1.00 97.06 84 SER A O 1
ATOM 660 N N . ALA A 1 85 ? -13.682 1.808 -1.716 1.00 96.38 85 ALA A N 1
ATOM 661 C CA . ALA A 1 85 ? -14.872 2.650 -1.590 1.00 96.38 85 ALA A CA 1
ATOM 662 C C . ALA A 1 85 ? -16.194 1.908 -1.878 1.00 96.38 85 ALA A C 1
ATOM 664 O O . ALA A 1 85 ? -17.128 2.078 -1.091 1.00 96.38 85 ALA A O 1
ATOM 665 N N . PRO A 1 86 ? -16.301 1.035 -2.906 1.00 97.94 86 PRO A N 1
ATOM 666 C CA . PRO A 1 86 ? -17.524 0.265 -3.154 1.00 97.94 86 PRO A CA 1
ATOM 667 C C . PRO A 1 86 ? -17.917 -0.686 -2.016 1.00 97.94 86 PRO A C 1
ATOM 669 O O . PRO A 1 86 ? -19.082 -1.059 -1.909 1.00 97.94 86 PRO A O 1
ATOM 672 N N . PHE A 1 87 ? -16.967 -1.066 -1.158 1.00 96.81 87 PHE A N 1
ATOM 673 C CA . PHE A 1 87 ? -17.188 -1.958 -0.018 1.00 96.81 87 PHE A CA 1
ATOM 674 C C . PHE A 1 87 ? -17.406 -1.199 1.299 1.00 96.81 87 PHE A C 1
ATOM 676 O O . PHE A 1 87 ? -17.569 -1.817 2.347 1.00 96.81 87 PHE A O 1
ATOM 683 N N . GLY A 1 88 ? -17.390 0.140 1.271 1.00 96.25 88 GLY A N 1
ATOM 684 C CA . GLY A 1 88 ? -17.565 0.976 2.460 1.00 96.25 88 GLY A CA 1
ATOM 685 C C . GLY A 1 88 ? -16.394 0.931 3.448 1.00 96.25 88 GLY A C 1
ATOM 686 O O . GLY A 1 88 ? -16.522 1.444 4.561 1.00 96.25 88 GLY A O 1
ATOM 687 N N . THR A 1 89 ? -15.255 0.343 3.065 1.00 96.75 89 THR A N 1
ATOM 688 C CA . THR A 1 89 ? -14.060 0.263 3.912 1.00 96.75 89 THR A CA 1
ATOM 689 C C . THR A 1 89 ? -13.491 1.655 4.154 1.00 96.75 89 THR A C 1
ATOM 691 O O . THR A 1 89 ? -13.263 2.421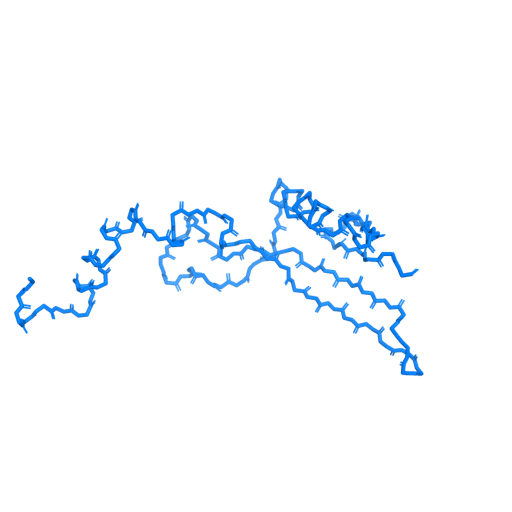 3.215 1.00 96.75 89 THR A O 1
ATOM 694 N N . ARG A 1 90 ? -13.227 1.981 5.421 1.00 97.25 90 ARG A N 1
ATOM 695 C CA . ARG A 1 90 ? -12.590 3.239 5.811 1.00 97.25 90 ARG A CA 1
ATOM 696 C C . ARG A 1 90 ? -11.241 2.978 6.460 1.00 97.25 90 ARG A C 1
ATOM 698 O O . ARG A 1 90 ? -11.063 1.984 7.157 1.00 97.25 90 ARG A O 1
ATOM 705 N N . PHE A 1 91 ? -10.322 3.905 6.232 1.00 97.75 91 PHE A N 1
ATOM 706 C CA . PHE A 1 91 ? -8.947 3.832 6.703 1.00 97.75 91 PHE A CA 1
ATOM 707 C C . PHE A 1 91 ? -8.619 5.075 7.524 1.00 97.75 91 PHE A C 1
ATOM 709 O O . PHE A 1 91 ? -9.019 6.179 7.147 1.00 97.75 91 PHE A O 1
ATOM 716 N N . ASP A 1 92 ? -7.857 4.893 8.596 1.00 97.50 92 ASP A N 1
ATOM 717 C CA . ASP A 1 92 ? -7.264 5.966 9.387 1.00 97.50 92 ASP A CA 1
ATOM 718 C C . ASP A 1 92 ? -5.735 5.844 9.360 1.00 97.50 92 ASP A C 1
ATOM 720 O O . ASP A 1 92 ? -5.174 4.829 9.780 1.00 97.50 92 ASP A O 1
ATOM 724 N N . LEU A 1 93 ? -5.050 6.859 8.828 1.00 97.19 93 LEU A N 1
ATOM 725 C CA . LEU A 1 93 ? -3.590 6.876 8.749 1.00 97.19 93 LEU A CA 1
ATOM 726 C C . LEU A 1 93 ? -3.017 7.460 10.037 1.00 97.19 93 LEU A C 1
ATOM 728 O O . LEU A 1 93 ? -3.182 8.644 10.333 1.00 97.19 93 LEU A O 1
ATOM 732 N N . LYS A 1 94 ? -2.288 6.637 10.784 1.00 96.88 94 LYS A N 1
ATOM 733 C CA . LYS A 1 94 ? -1.677 7.043 12.047 1.00 96.88 94 LYS A CA 1
ATOM 734 C C . LYS A 1 94 ? -0.378 7.826 11.824 1.00 96.88 94 LYS A C 1
ATOM 736 O O . LYS A 1 94 ? 0.295 7.629 10.811 1.00 96.88 94 LYS A O 1
ATOM 741 N N . PRO A 1 95 ? 0.058 8.645 12.804 1.00 94.75 95 PRO A N 1
ATOM 742 C CA . PRO A 1 95 ? 1.306 9.412 12.707 1.00 94.75 95 PRO A CA 1
ATOM 743 C C . PRO A 1 95 ? 2.570 8.573 12.461 1.00 94.75 95 PRO A C 1
ATOM 745 O O . PRO A 1 95 ? 3.559 9.088 11.954 1.00 94.75 95 PRO A O 1
ATOM 748 N N . ASN A 1 96 ? 2.551 7.283 12.812 1.00 93.56 96 ASN A N 1
ATOM 749 C CA . ASN A 1 96 ? 3.657 6.351 12.574 1.00 93.56 96 ASN A CA 1
ATOM 750 C C . ASN A 1 96 ? 3.654 5.729 11.161 1.00 93.56 96 ASN A C 1
ATOM 752 O O . ASN A 1 96 ? 4.490 4.873 10.882 1.00 93.56 96 ASN A O 1
ATOM 756 N N . GLY A 1 97 ? 2.722 6.124 10.288 1.00 95.00 97 GLY A N 1
ATOM 757 C CA . GLY A 1 97 ? 2.609 5.634 8.913 1.00 95.00 97 GLY A CA 1
ATOM 758 C C . GLY A 1 97 ? 1.809 4.340 8.746 1.00 95.00 97 GLY A C 1
ATOM 759 O O . GLY A 1 97 ? 1.647 3.882 7.618 1.00 95.00 97 GLY A O 1
ATOM 760 N N . ILE A 1 98 ? 1.290 3.751 9.828 1.00 97.69 98 ILE A N 1
ATOM 761 C CA . ILE A 1 98 ? 0.415 2.573 9.757 1.00 97.69 98 ILE A CA 1
ATOM 762 C C . ILE A 1 98 ? -1.009 3.018 9.413 1.00 97.69 98 ILE A C 1
ATOM 764 O O . ILE A 1 98 ? -1.527 3.969 10.000 1.00 97.69 98 ILE A O 1
ATOM 768 N N . MET A 1 99 ? -1.654 2.315 8.483 1.00 98.12 99 MET A N 1
ATOM 769 C CA . MET A 1 99 ? -3.068 2.510 8.164 1.00 98.12 99 MET A CA 1
ATOM 770 C C . MET A 1 99 ? -3.908 1.526 8.980 1.00 98.12 99 MET A C 1
ATOM 772 O O . MET A 1 99 ? -3.693 0.321 8.901 1.00 98.12 99 MET A O 1
ATOM 776 N N . GLU A 1 100 ? -4.874 2.011 9.749 1.00 98.19 100 GLU A N 1
ATOM 777 C CA . GLU A 1 100 ? -5.856 1.169 10.439 1.00 98.19 100 GLU A CA 1
ATOM 778 C C . GLU A 1 100 ? -7.153 1.105 9.634 1.00 98.19 100 GLU A C 1
ATOM 780 O O . GLU A 1 100 ? -7.656 2.135 9.186 1.00 98.19 100 GLU A O 1
ATOM 785 N N . ILE A 1 101 ? -7.709 -0.094 9.458 1.00 97.81 101 ILE A N 1
ATOM 786 C CA . ILE A 1 101 ? -9.057 -0.270 8.910 1.00 97.81 101 ILE A CA 1
ATOM 787 C C . ILE A 1 101 ? -10.061 -0.085 10.048 1.00 97.81 101 ILE A C 1
ATOM 789 O O . ILE A 1 101 ? -9.926 -0.695 11.108 1.00 97.81 101 ILE A O 1
ATOM 793 N N . ILE A 1 102 ? -11.080 0.740 9.815 1.00 94.94 102 ILE A N 1
ATOM 794 C CA . ILE A 1 102 ? -12.188 0.934 10.753 1.00 94.94 102 ILE A CA 1
ATOM 795 C C . ILE A 1 102 ? -13.157 -0.243 10.584 1.00 94.94 102 ILE A C 1
ATOM 797 O O . ILE A 1 102 ? -13.781 -0.364 9.526 1.00 94.94 102 ILE A O 1
ATOM 801 N N . LEU A 1 103 ? -13.226 -1.101 11.606 1.00 88.00 103 LEU A N 1
ATOM 802 C CA . LEU A 1 103 ? -14.085 -2.290 11.678 1.00 88.00 103 LEU A CA 1
ATOM 803 C C . LEU A 1 103 ? -15.485 -1.968 12.215 1.00 88.00 103 LEU A C 1
ATOM 805 O O . LEU A 1 103 ? -15.605 -1.016 13.022 1.00 88.00 103 LEU A O 1
#

Sequence (103 aa):
MSPRATTQEAYAARSRNGTIGLHTDPLHYRSVLPRLTFENNHLVKAELLPIELGFDQEDDIKGLPFAAKGETVQSILEQLKTLSAPFGTRFDLKPNGIMEIIL

Secondary structure (DSSP, 8-state):
--TT--HHHHHHHHTTTTTSSGGG-GGGGEEEEEEEEEETTEEEEEEEEEEE--TTS-TTTTT--EE--THHHHHHHHHHHHHHGGGT-EEEE-TTSPEEEE-